Protein AF-A0A090QGC2-F1 (afdb_monomer)

Solvent-accessible surface area (backbone atoms only — not comparable to full-atom values): 5817 Å² total; per-residue (Å²): 111,67,64,46,74,76,42,51,59,59,57,72,68,72,56,55,75,66,55,51,60,69,72,49,84,84,74,51,74,66,53,49,53,59,64,43,51,80,49,77,68,53,52,51,52,60,52,47,55,54,52,51,52,51,57,74,76,48,62,92,88,61,84,82,48,72,68,54,48,68,72,42,49,66,55,52,52,50,50,54,53,47,50,53,46,36,50,52,45,52,50,45,72,76,75,103

Secondary structure (DSSP, 8-state):
-HHIIIIIHHHHT---HHHHHHTSPPPPHHHHHHHT-S-HHHHHHHHHHHHHHHHHS--TT----HHHHHHHHHHHHHHHHHHHHHHHHHHHHHH-

pLDDT: mean 92.1, std 4.63, range [78.75, 97.62]

Nearest PDB structures (foldseek):
  3e59-assembly2_B  TM=3.318E-01  e=9.102E+00  Pseudomonas aeruginosa

Mean predicted aligned error: 3.53 Å

Foldseek 3Di:
DVCCLVPVLVVVVVDDPVVLVVPADDDDPVRLCVLQDDDPVVVVVVVVVVVVVCVVPDDPPDDCDPVVSVVCVVVSSVNVVSVVSNVVSVCVVVPD

Structure (mmCIF, N/CA/C/O backbone):
data_AF-A0A090QGC2-F1
#
_entry.id   AF-A0A090QGC2-F1
#
loop_
_atom_site.group_PDB
_atom_site.id
_atom_site.type_symbol
_atom_site.label_atom_id
_atom_site.label_alt_id
_atom_site.label_comp_id
_atom_site.label_asym_id
_atom_site.label_entity_id
_atom_site.label_seq_id
_atom_site.pdbx_PDB_ins_code
_atom_site.Cartn_x
_atom_site.Cartn_y
_atom_site.Cartn_z
_atom_site.occupancy
_atom_site.B_iso_or_equiv
_atom_site.auth_seq_id
_atom_site.auth_comp_id
_atom_site.auth_asym_id
_atom_site.auth_atom_id
_atom_site.pdbx_PDB_model_num
ATOM 1 N N . MET A 1 1 ? -15.937 1.609 5.832 1.00 86.19 1 MET A N 1
ATOM 2 C CA . MET A 1 1 ? -14.686 0.870 5.585 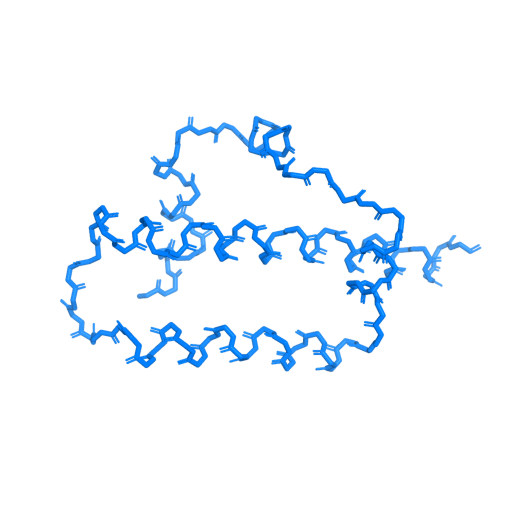1.00 86.19 1 MET A CA 1
ATOM 3 C C . MET A 1 1 ? -13.716 1.706 4.760 1.00 86.19 1 MET A C 1
ATOM 5 O O . MET A 1 1 ? -12.750 2.152 5.345 1.00 86.19 1 MET A O 1
ATOM 9 N N . HIS A 1 2 ? -14.002 2.028 3.493 1.00 89.31 2 HIS A N 1
ATOM 10 C CA . HIS A 1 2 ? -13.115 2.812 2.603 1.00 89.31 2 HIS A CA 1
ATOM 11 C C . HIS A 1 2 ? -12.330 3.954 3.274 1.00 89.31 2 HIS A C 1
ATOM 13 O O . HIS A 1 2 ? -11.115 3.862 3.367 1.00 89.31 2 HIS A O 1
ATOM 19 N N . ARG A 1 3 ? -13.018 4.921 3.901 1.00 90.94 3 ARG A N 1
ATOM 20 C CA . ARG A 1 3 ? -12.383 6.054 4.612 1.00 90.94 3 ARG A CA 1
ATOM 21 C C . ARG A 1 3 ? -11.280 5.660 5.608 1.00 90.94 3 ARG A C 1
ATOM 23 O O . ARG A 1 3 ? -10.325 6.403 5.791 1.00 90.94 3 ARG A O 1
ATOM 30 N N . VAL A 1 4 ? -11.418 4.513 6.271 1.00 91.56 4 VAL A N 1
ATOM 31 C CA . VAL A 1 4 ? -10.419 4.032 7.235 1.00 91.56 4 VAL A CA 1
ATOM 32 C C . VAL A 1 4 ? -9.109 3.705 6.522 1.00 91.56 4 VAL A C 1
ATOM 34 O O . VAL A 1 4 ? -8.058 4.121 6.988 1.00 91.56 4 VAL A O 1
ATOM 37 N N . TRP A 1 5 ? -9.177 3.025 5.374 1.00 93.50 5 TRP A N 1
ATOM 38 C CA . TRP A 1 5 ? -8.003 2.699 4.558 1.00 93.50 5 TRP A CA 1
ATOM 39 C C . TRP A 1 5 ? -7.471 3.901 3.788 1.00 93.50 5 TRP A C 1
ATOM 41 O O . TRP A 1 5 ? -6.258 4.055 3.693 1.00 93.50 5 TRP A O 1
ATOM 51 N N . ASP A 1 6 ? -8.365 4.748 3.279 1.00 91.19 6 ASP A N 1
ATOM 52 C CA . ASP A 1 6 ? -7.987 5.881 2.435 1.00 91.19 6 ASP A CA 1
ATOM 53 C C . ASP A 1 6 ? -7.259 6.979 3.223 1.00 91.19 6 ASP A C 1
ATOM 55 O O . ASP A 1 6 ? -6.361 7.618 2.679 1.00 91.19 6 ASP A O 1
ATOM 59 N N . SER A 1 7 ? -7.631 7.218 4.490 1.00 88.81 7 SER A N 1
ATOM 60 C CA . SER A 1 7 ? -7.042 8.316 5.269 1.00 88.81 7 SER A CA 1
ATOM 61 C C . SER A 1 7 ? -6.852 8.025 6.756 1.00 88.81 7 SER A C 1
ATOM 63 O O . SER A 1 7 ? -5.761 8.248 7.277 1.00 88.81 7 SER A O 1
ATOM 65 N N . GLN A 1 8 ? -7.855 7.482 7.458 1.00 91.12 8 GLN A N 1
ATOM 66 C CA . GLN A 1 8 ? -7.813 7.461 8.931 1.00 91.12 8 GLN A CA 1
ATOM 67 C C . GLN A 1 8 ? -6.678 6.594 9.481 1.00 91.12 8 GLN A C 1
ATOM 69 O O . GLN A 1 8 ? -6.111 6.926 10.518 1.00 91.12 8 GLN A O 1
ATOM 74 N N . MET A 1 9 ? -6.320 5.502 8.795 1.00 90.44 9 MET A N 1
ATOM 75 C CA . MET A 1 9 ? -5.183 4.685 9.209 1.00 90.44 9 MET A CA 1
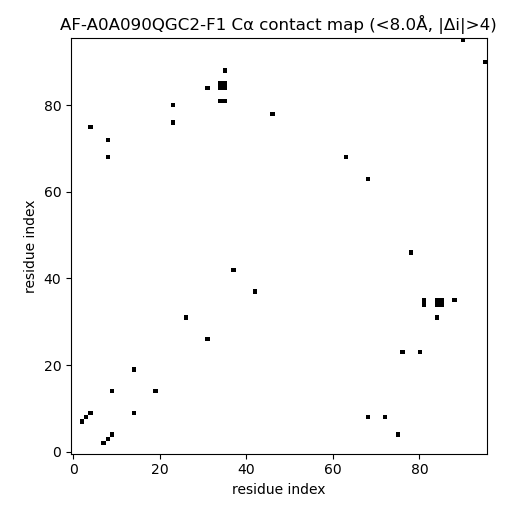ATOM 76 C C . MET A 1 9 ? -3.864 5.439 9.130 1.00 90.44 9 MET A C 1
ATOM 78 O O . MET A 1 9 ? -3.082 5.407 10.077 1.00 90.44 9 MET A O 1
ATOM 82 N N . ILE A 1 10 ? -3.652 6.157 8.032 1.00 89.31 10 ILE A N 1
A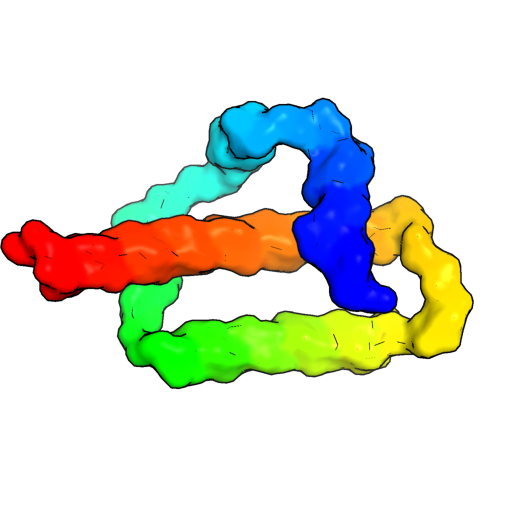TOM 83 C CA . ILE A 1 10 ? -2.441 6.940 7.793 1.00 89.31 10 ILE A CA 1
ATOM 84 C C . ILE A 1 10 ? -2.368 8.100 8.794 1.00 89.31 10 ILE A C 1
ATOM 86 O O . ILE A 1 10 ? -1.353 8.277 9.463 1.00 89.31 10 ILE A O 1
ATOM 90 N N . GLU A 1 11 ? -3.469 8.832 8.961 1.00 87.75 11 GLU A N 1
ATOM 91 C CA . GLU A 1 11 ? -3.567 9.987 9.861 1.00 87.75 11 GLU A CA 1
ATOM 92 C C . GLU A 1 11 ? -3.403 9.603 11.337 1.00 87.75 11 GLU A C 1
ATOM 94 O O . GLU A 1 11 ? -2.779 10.339 12.099 1.00 87.75 11 GLU A O 1
ATOM 99 N N . SER A 1 12 ? -3.909 8.436 11.752 1.00 84.06 12 SER A N 1
ATOM 100 C CA . SER A 1 12 ? -3.814 7.976 13.147 1.00 84.06 12 SER A CA 1
ATOM 101 C C . SER A 1 12 ? -2.380 7.783 13.639 1.00 84.06 12 SER A C 1
ATOM 103 O O . SER A 1 12 ? -2.134 7.817 14.844 1.00 84.06 12 SER A O 1
ATOM 105 N N . TYR A 1 13 ? -1.443 7.565 12.714 1.00 78.75 13 TYR A N 1
ATOM 106 C CA . TYR A 1 13 ? -0.039 7.362 13.037 1.00 78.75 13 TYR A CA 1
ATOM 107 C C . TYR A 1 13 ? 0.670 8.686 13.358 1.00 78.75 13 TYR A C 1
ATOM 109 O O . TYR A 1 13 ? 1.754 8.674 13.936 1.00 78.75 13 TYR A O 1
ATOM 117 N N . GLY A 1 14 ? 0.057 9.826 13.009 1.00 80.75 14 GLY A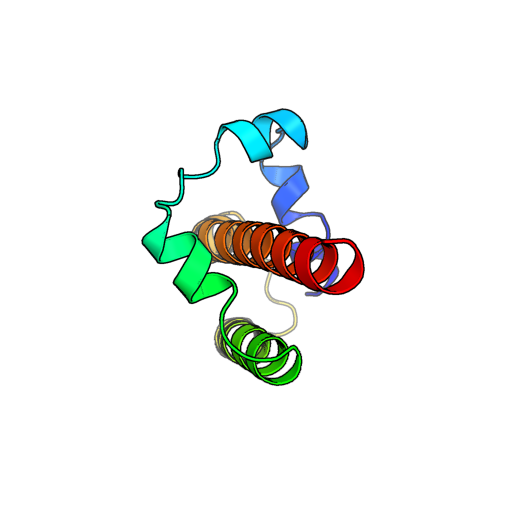 N 1
ATOM 118 C CA . GLY A 1 14 ? 0.540 11.164 13.357 1.00 80.75 14 GLY A CA 1
ATOM 119 C C . GLY A 1 14 ? 1.814 11.602 12.632 1.00 80.75 14 GLY A C 1
ATOM 120 O O . GLY A 1 14 ? 2.383 12.628 12.988 1.00 80.75 14 GLY A O 1
ATOM 121 N N . MET A 1 15 ? 2.265 10.843 11.631 1.00 83.69 15 MET A N 1
ATOM 122 C CA . MET A 1 15 ? 3.443 11.167 10.827 1.00 83.69 15 MET A CA 1
ATOM 123 C C . MET A 1 15 ? 3.067 11.965 9.582 1.00 83.69 15 MET A C 1
ATOM 125 O O . MET A 1 15 ? 2.058 11.690 8.929 1.00 83.69 15 MET A O 1
ATOM 129 N N . SER A 1 16 ? 3.930 12.899 9.192 1.00 85.81 16 SER A N 1
ATOM 130 C CA . SER A 1 16 ? 3.898 13.466 7.846 1.00 85.81 16 SER A CA 1
ATOM 131 C C . SER A 1 16 ? 4.198 12.392 6.791 1.00 85.81 16 SER A C 1
ATOM 133 O O . SER A 1 16 ? 4.827 11.368 7.071 1.00 85.81 16 SER A O 1
ATOM 135 N N . TYR A 1 17 ? 3.808 12.635 5.536 1.00 84.12 17 TYR A N 1
ATOM 136 C CA . TYR A 1 17 ? 4.101 11.709 4.435 1.00 84.12 17 TYR A CA 1
ATOM 137 C C . TYR A 1 17 ? 5.606 11.444 4.260 1.00 84.12 17 TYR A C 1
ATOM 139 O O . TYR A 1 17 ? 5.996 10.322 3.938 1.00 84.12 17 TYR A O 1
ATOM 147 N N . SER A 1 18 ? 6.452 12.448 4.511 1.00 87.12 18 SER A N 1
ATOM 148 C CA . SER A 1 18 ? 7.911 12.312 4.449 1.00 87.12 18 SER A CA 1
ATOM 149 C C . SER A 1 18 ? 8.445 11.396 5.547 1.00 87.12 18 SER A C 1
ATOM 151 O O . SER A 1 18 ? 9.255 10.517 5.267 1.00 87.12 18 SER A O 1
ATOM 153 N N . GLU A 1 19 ? 7.970 11.557 6.782 1.00 86.25 19 GLU A N 1
ATOM 154 C CA . GLU A 1 19 ? 8.359 10.689 7.901 1.00 86.25 19 GLU A CA 1
ATOM 155 C C . GLU A 1 19 ? 7.878 9.257 7.681 1.00 86.25 19 GLU A C 1
ATOM 157 O O . GLU A 1 19 ? 8.636 8.312 7.894 1.00 86.25 19 GLU A O 1
ATOM 162 N N . LEU A 1 20 ? 6.649 9.082 7.185 1.00 86.69 20 LEU A N 1
ATOM 163 C CA . LEU A 1 20 ? 6.134 7.765 6.831 1.00 86.69 20 LEU A CA 1
ATOM 164 C C . LEU A 1 20 ? 7.027 7.099 5.775 1.00 86.69 20 LEU A C 1
ATOM 166 O O . LEU A 1 20 ? 7.383 5.936 5.934 1.00 86.69 20 LEU A O 1
ATOM 170 N N . ALA A 1 21 ? 7.430 7.835 4.735 1.00 87.00 21 ALA A N 1
ATOM 171 C CA . ALA A 1 21 ? 8.313 7.328 3.687 1.00 87.00 21 ALA A CA 1
ATOM 172 C C . ALA A 1 21 ? 9.719 6.977 4.207 1.00 87.00 21 ALA A C 1
ATOM 174 O O . ALA A 1 21 ? 10.265 5.944 3.823 1.00 87.00 21 ALA A O 1
ATOM 175 N N . MET A 1 22 ? 10.293 7.795 5.096 1.00 87.44 22 MET A N 1
ATOM 176 C CA . MET A 1 22 ? 11.606 7.529 5.704 1.00 87.44 22 MET A CA 1
ATOM 177 C C . MET A 1 22 ? 11.592 6.302 6.623 1.00 87.44 22 MET A C 1
ATOM 179 O O . MET A 1 22 ? 12.592 5.593 6.704 1.00 87.44 22 MET A O 1
ATOM 183 N N . ASN A 1 23 ? 10.459 6.027 7.273 1.00 86.25 23 ASN A N 1
ATOM 184 C CA . ASN A 1 23 ? 10.283 4.892 8.180 1.00 86.25 23 ASN A CA 1
ATOM 185 C C . ASN A 1 23 ? 9.839 3.595 7.479 1.00 86.25 23 ASN A C 1
ATOM 187 O O . ASN A 1 23 ? 9.614 2.579 8.142 1.00 86.25 23 ASN A O 1
ATOM 191 N N . MET A 1 24 ? 9.704 3.593 6.149 1.00 86.62 24 MET A N 1
ATOM 192 C CA . MET A 1 24 ? 9.406 2.370 5.403 1.00 86.62 24 MET A CA 1
ATOM 193 C C . MET A 1 24 ? 10.623 1.434 5.359 1.00 86.62 24 MET A C 1
ATOM 195 O O . MET A 1 24 ? 11.759 1.891 5.201 1.00 86.62 24 MET A O 1
ATOM 199 N N . PRO A 1 25 ? 10.409 0.107 5.429 1.00 86.75 25 PRO A N 1
ATOM 200 C CA . PRO A 1 25 ? 11.491 -0.856 5.291 1.00 86.75 25 PRO A CA 1
ATOM 201 C C . PRO A 1 25 ? 12.157 -0.720 3.920 1.00 86.75 25 PRO A C 1
ATOM 203 O O . PRO A 1 25 ? 11.491 -0.592 2.890 1.00 86.75 25 PRO A O 1
ATOM 206 N N . GLN A 1 26 ? 13.487 -0.768 3.899 1.00 90.44 26 GLN A N 1
ATOM 207 C CA . GLN A 1 26 ? 14.246 -0.684 2.657 1.00 90.44 26 GLN A CA 1
ATOM 208 C C . GLN A 1 26 ? 14.102 -1.976 1.857 1.00 90.44 26 GLN A C 1
ATOM 210 O O . GLN A 1 26 ? 14.346 -3.065 2.367 1.00 90.44 26 GLN A O 1
ATOM 215 N N . LEU A 1 27 ? 13.758 -1.843 0.577 1.00 94.31 27 LEU A N 1
ATOM 216 C CA . LEU A 1 27 ? 13.710 -2.974 -0.341 1.00 94.31 27 LEU A CA 1
ATOM 217 C C . LEU A 1 27 ? 15.084 -3.227 -0.961 1.00 94.31 27 LEU A C 1
ATOM 219 O O . LEU A 1 27 ? 15.787 -2.306 -1.391 1.00 94.31 27 LEU A O 1
ATOM 223 N N . SER A 1 28 ? 15.444 -4.491 -1.112 1.00 96.62 28 SER A N 1
ATOM 224 C CA . SER A 1 28 ? 16.546 -4.912 -1.967 1.00 96.62 28 SER A CA 1
ATOM 225 C C . SER A 1 28 ? 16.209 -4.703 -3.449 1.00 96.62 28 SER A C 1
ATOM 227 O O . SER A 1 28 ? 15.051 -4.572 -3.862 1.00 96.62 28 SER A O 1
ATOM 229 N N . LYS A 1 29 ? 17.239 -4.722 -4.304 1.00 95.31 29 LYS A N 1
ATOM 230 C CA . LYS A 1 29 ? 17.047 -4.701 -5.765 1.00 95.31 29 LYS A CA 1
ATOM 231 C C . LYS A 1 29 ? 16.197 -5.886 -6.246 1.00 95.31 29 LYS A C 1
ATOM 233 O O . LYS A 1 29 ? 15.395 -5.720 -7.162 1.00 95.31 29 LYS A O 1
ATOM 238 N N . LYS A 1 30 ? 16.362 -7.061 -5.625 1.00 97.25 30 LYS A N 1
ATOM 239 C CA . LYS A 1 30 ? 15.608 -8.275 -5.963 1.00 97.25 30 LYS A CA 1
ATOM 240 C C . LYS A 1 30 ? 14.129 -8.112 -5.622 1.00 97.25 30 LYS A C 1
ATOM 242 O O . LYS A 1 30 ? 13.297 -8.368 -6.481 1.00 97.25 30 LYS A O 1
ATOM 247 N N . GLU A 1 31 ? 13.808 -7.628 -4.424 1.00 96.75 31 GLU A N 1
ATOM 248 C CA . GLU A 1 31 ? 12.417 -7.404 -4.009 1.00 96.75 31 GLU A CA 1
ATOM 249 C C . GLU A 1 31 ? 11.723 -6.364 -4.884 1.00 96.75 31 GLU A C 1
ATOM 251 O O . GLU A 1 31 ? 10.613 -6.616 -5.344 1.00 96.75 31 GLU A O 1
ATOM 256 N N . ARG A 1 32 ? 12.394 -5.246 -5.203 1.00 96.44 32 ARG A N 1
ATOM 257 C CA . ARG A 1 32 ? 11.852 -4.256 -6.148 1.00 96.44 32 ARG A CA 1
ATOM 258 C C . ARG A 1 32 ? 11.524 -4.881 -7.501 1.00 96.44 32 ARG A C 1
ATOM 260 O O . ARG A 1 32 ? 10.438 -4.651 -8.019 1.00 96.44 32 ARG A O 1
ATOM 267 N N . LYS A 1 33 ? 12.433 -5.696 -8.050 1.00 95.88 33 LYS A N 1
ATOM 268 C CA . LYS A 1 33 ? 12.208 -6.388 -9.327 1.00 95.88 33 LYS A CA 1
ATOM 269 C C . LYS A 1 33 ? 11.029 -7.360 -9.251 1.00 95.88 33 LYS A C 1
ATOM 271 O O . LYS A 1 33 ? 10.241 -7.415 -10.185 1.00 95.88 33 LYS A O 1
ATOM 276 N N . THR A 1 34 ? 10.889 -8.092 -8.149 1.00 97.00 34 THR A N 1
ATOM 277 C CA . THR A 1 34 ? 9.756 -9.001 -7.937 1.00 97.00 34 THR A CA 1
ATOM 278 C C . THR A 1 34 ? 8.435 -8.234 -7.843 1.00 97.00 34 THR A C 1
ATOM 280 O O . THR A 1 34 ? 7.481 -8.573 -8.534 1.00 97.00 34 THR A O 1
ATOM 283 N N . ILE A 1 35 ? 8.377 -7.169 -7.040 1.00 96.94 35 ILE A N 1
ATOM 284 C CA . ILE A 1 35 ? 7.167 -6.351 -6.849 1.00 96.94 35 ILE A CA 1
ATOM 285 C C . ILE A 1 35 ? 6.721 -5.671 -8.151 1.00 96.94 35 ILE A C 1
ATOM 287 O O . ILE A 1 35 ? 5.522 -5.584 -8.421 1.00 96.94 35 ILE A O 1
ATOM 291 N N . ALA A 1 36 ? 7.685 -5.190 -8.940 1.00 97.00 36 ALA A N 1
ATOM 292 C CA . ALA A 1 36 ? 7.452 -4.540 -10.226 1.00 97.00 36 ALA A CA 1
ATOM 293 C C . ALA A 1 36 ? 7.117 -5.517 -11.363 1.00 97.00 36 ALA A C 1
ATOM 295 O O . ALA A 1 36 ? 6.788 -5.074 -12.456 1.00 97.00 36 ALA A O 1
ATOM 296 N N . SER A 1 37 ? 7.243 -6.828 -11.148 1.00 95.81 37 SER A N 1
ATOM 297 C CA . SER A 1 37 ? 6.984 -7.812 -12.198 1.00 95.81 37 SER A CA 1
ATOM 298 C C . SER A 1 37 ? 5.485 -8.020 -12.435 1.00 95.81 37 SER A C 1
ATOM 300 O O . SER A 1 37 ? 4.648 -7.687 -11.590 1.00 95.81 37 SER A O 1
ATOM 302 N N . GLY A 1 38 ? 5.154 -8.593 -13.590 1.00 95.25 38 GLY A N 1
ATOM 303 C CA . GLY A 1 38 ? 3.776 -8.804 -14.020 1.00 95.25 38 GLY A CA 1
ATOM 304 C C . GLY A 1 38 ? 3.163 -7.576 -14.688 1.00 95.25 38 GLY A C 1
ATOM 305 O O . GLY A 1 38 ? 3.830 -6.590 -14.985 1.00 95.25 38 GLY A O 1
ATOM 306 N N . THR A 1 39 ? 1.873 -7.678 -14.963 1.00 95.50 39 THR A N 1
ATOM 307 C CA . THR A 1 39 ? 1.062 -6.671 -15.643 1.00 95.50 39 THR A CA 1
ATOM 308 C C . THR A 1 39 ? 0.218 -5.878 -14.647 1.00 95.50 39 THR A C 1
ATOM 310 O O . THR A 1 39 ? -0.009 -6.296 -13.511 1.00 95.50 39 THR A O 1
ATOM 313 N N . HIS A 1 40 ? -0.366 -4.767 -15.099 1.00 92.94 40 HIS A N 1
ATOM 314 C CA . HIS A 1 40 ? -1.363 -4.027 -14.318 1.00 92.94 40 HIS A CA 1
ATOM 315 C C . HIS A 1 40 ? -2.547 -4.906 -13.860 1.00 92.94 40 HIS A C 1
ATOM 317 O O . HIS A 1 40 ? -3.124 -4.650 -12.803 1.00 92.94 40 HIS A O 1
ATOM 323 N N . ARG A 1 41 ? -2.903 -5.958 -14.620 1.00 96.44 41 ARG A N 1
ATOM 324 C CA . ARG A 1 41 ? -3.940 -6.924 -14.220 1.00 96.44 41 ARG A CA 1
ATOM 325 C C . ARG A 1 41 ? -3.478 -7.802 -13.062 1.00 96.44 41 ARG A C 1
ATOM 327 O O . ARG A 1 41 ? -4.243 -7.997 -12.126 1.00 96.44 41 ARG A O 1
ATOM 334 N N . ASP A 1 42 ? -2.228 -8.256 -13.079 1.00 97.31 42 ASP A N 1
ATOM 335 C CA . ASP A 1 42 ? -1.656 -9.030 -11.969 1.00 97.31 42 ASP A CA 1
ATOM 336 C C . ASP A 1 42 ? -1.602 -8.192 -10.687 1.00 97.31 42 ASP A C 1
ATOM 338 O O . ASP A 1 42 ? -1.885 -8.676 -9.593 1.00 97.31 42 ASP A O 1
ATOM 342 N N . TRP A 1 43 ? -1.307 -6.897 -10.817 1.00 97.44 43 TRP A N 1
ATOM 343 C CA . TRP A 1 43 ? -1.291 -5.965 -9.690 1.00 97.44 43 TRP A CA 1
ATOM 344 C C . TRP A 1 43 ? -2.685 -5.708 -9.112 1.00 97.44 43 TRP A C 1
ATOM 346 O O . TRP A 1 43 ? -2.826 -5.584 -7.893 1.00 97.44 43 TRP A O 1
ATOM 356 N N . LEU A 1 44 ? -3.709 -5.652 -9.970 1.00 96.12 44 LEU A N 1
ATOM 357 C CA . LEU A 1 44 ? -5.106 -5.575 -9.548 1.00 96.12 44 LEU A CA 1
ATOM 358 C C . LEU A 1 44 ? -5.516 -6.833 -8.773 1.00 96.12 44 LEU A C 1
ATOM 360 O O . LEU A 1 44 ? -6.141 -6.722 -7.719 1.00 96.12 44 LEU A O 1
ATOM 364 N N . GLU A 1 45 ? -5.155 -8.018 -9.265 1.00 97.00 45 GLU A N 1
ATOM 365 C CA . GLU A 1 45 ? -5.474 -9.275 -8.582 1.00 97.00 45 GLU A CA 1
ATOM 366 C C . GLU A 1 45 ? -4.723 -9.420 -7.248 1.00 97.00 45 GLU A C 1
ATOM 368 O O . GLU A 1 45 ? -5.321 -9.820 -6.250 1.00 97.00 45 GLU A O 1
ATOM 373 N N . ASP A 1 46 ? -3.463 -8.986 -7.169 1.00 96.19 46 ASP A N 1
ATOM 374 C CA . ASP A 1 46 ? -2.713 -8.897 -5.907 1.00 96.19 46 ASP A CA 1
ATOM 375 C C . ASP A 1 46 ? -3.410 -7.980 -4.881 1.00 96.19 46 ASP A C 1
ATOM 377 O O . ASP A 1 46 ? -3.534 -8.331 -3.707 1.00 96.19 46 ASP A O 1
ATOM 381 N N . SER A 1 47 ? -3.949 -6.835 -5.316 1.00 95.25 47 SER A N 1
ATOM 382 C CA . SER A 1 47 ? -4.746 -5.959 -4.443 1.00 95.25 47 SER A CA 1
ATOM 383 C C . SER A 1 47 ? -6.054 -6.627 -3.995 1.00 95.25 47 SER A C 1
ATOM 385 O O . SER A 1 47 ? -6.442 -6.533 -2.828 1.00 95.25 47 SER A O 1
ATOM 387 N N . ARG A 1 48 ? -6.715 -7.379 -4.886 1.00 96.19 48 ARG A N 1
ATOM 388 C CA . ARG A 1 48 ? -7.954 -8.109 -4.569 1.00 96.19 48 ARG A CA 1
ATOM 389 C C . ARG A 1 48 ? -7.771 -9.170 -3.492 1.00 96.19 48 ARG A C 1
ATOM 391 O O . ARG A 1 48 ? -8.716 -9.401 -2.740 1.00 96.19 48 ARG A O 1
ATOM 398 N N . ILE A 1 49 ? -6.599 -9.799 -3.391 1.00 96.94 49 ILE A N 1
ATOM 399 C CA . ILE A 1 49 ? -6.296 -10.744 -2.303 1.00 96.94 49 ILE A CA 1
ATOM 400 C C . ILE A 1 49 ? -6.432 -10.041 -0.948 1.00 96.94 49 ILE A C 1
ATOM 402 O O . ILE A 1 49 ? -7.128 -10.536 -0.065 1.00 96.94 49 ILE A O 1
ATOM 406 N N . VAL A 1 50 ? -5.845 -8.849 -0.818 1.00 96.06 50 VAL A N 1
ATOM 407 C CA . VAL A 1 50 ? -5.914 -8.048 0.412 1.00 96.06 50 VAL A CA 1
ATOM 408 C C . VAL A 1 50 ? -7.339 -7.578 0.688 1.00 96.06 50 VAL A C 1
ATOM 410 O O . VAL A 1 50 ? -7.822 -7.704 1.807 1.00 96.06 50 VAL A O 1
ATOM 413 N N . VAL A 1 51 ? -8.058 -7.107 -0.335 1.00 95.12 51 VAL A N 1
ATOM 414 C CA . VAL A 1 51 ? -9.464 -6.695 -0.188 1.00 95.12 51 VAL A CA 1
ATOM 415 C C . VAL A 1 51 ? -10.337 -7.842 0.332 1.00 95.12 51 VAL A C 1
ATOM 417 O O . VAL A 1 51 ? -11.161 -7.624 1.219 1.00 95.12 51 VAL A O 1
ATOM 420 N N . LYS A 1 52 ? -10.153 -9.065 -0.182 1.00 96.06 52 LYS A N 1
ATOM 421 C CA . LYS A 1 52 ? -10.896 -10.246 0.284 1.00 96.06 52 LYS A CA 1
ATOM 422 C C . LYS A 1 52 ? -10.631 -10.543 1.757 1.00 96.06 52 LYS A C 1
ATOM 424 O O . LYS A 1 52 ? -11.589 -10.782 2.484 1.00 96.06 52 LYS A O 1
ATOM 429 N N . ASP A 1 53 ? -9.372 -10.490 2.191 1.00 95.69 53 ASP A N 1
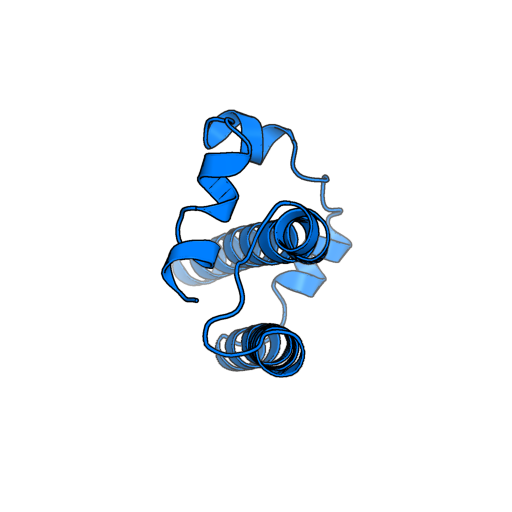ATOM 430 C CA . ASP A 1 53 ? -9.014 -10.682 3.601 1.00 95.69 53 ASP A CA 1
ATOM 431 C C . ASP A 1 53 ? -9.683 -9.635 4.504 1.00 95.69 53 ASP A C 1
ATOM 433 O O . ASP A 1 53 ? -10.342 -9.984 5.483 1.00 95.69 53 ASP A O 1
ATOM 437 N N . ILE A 1 54 ? -9.602 -8.357 4.123 1.00 93.94 54 ILE A N 1
ATOM 438 C CA . ILE A 1 54 ? -10.184 -7.250 4.890 1.00 93.94 54 ILE A CA 1
ATOM 439 C C . ILE A 1 54 ? -11.681 -7.466 5.106 1.00 93.94 54 ILE A C 1
ATOM 441 O O . ILE A 1 54 ? -12.169 -7.352 6.229 1.00 93.94 54 ILE A O 1
ATOM 445 N N . TYR A 1 55 ? -12.425 -7.773 4.041 1.00 92.44 55 TYR A N 1
ATOM 446 C CA . TYR A 1 55 ? -13.871 -7.972 4.141 1.00 92.44 55 TYR A CA 1
ATOM 447 C C . TYR A 1 55 ? -14.249 -9.275 4.850 1.00 92.44 55 TYR A C 1
ATOM 449 O O . TYR A 1 55 ? -15.282 -9.308 5.512 1.00 92.44 55 TYR A O 1
ATOM 457 N N . ALA A 1 56 ? -13.431 -10.326 4.756 1.00 94.06 56 ALA A N 1
ATOM 458 C CA . ALA A 1 56 ? -13.663 -11.571 5.486 1.00 94.06 56 ALA A CA 1
ATOM 459 C C . ALA A 1 56 ? -13.493 -11.394 7.005 1.00 94.06 56 ALA A C 1
ATOM 461 O O . ALA A 1 56 ? -14.219 -12.009 7.781 1.00 94.06 56 ALA A O 1
ATOM 462 N N . ASN A 1 57 ? -12.571 -10.524 7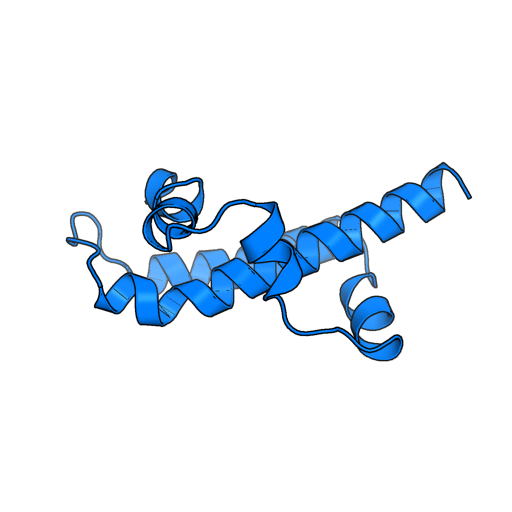.423 1.00 92.06 57 ASN A N 1
ATOM 463 C CA . ASN A 1 57 ? -12.232 -10.301 8.829 1.00 92.06 57 ASN A CA 1
ATOM 464 C C . ASN A 1 57 ? -12.864 -9.033 9.433 1.00 92.06 57 ASN A C 1
ATOM 466 O O . ASN A 1 57 ? -12.589 -8.697 10.586 1.00 92.06 57 ASN A O 1
ATOM 470 N N . THR A 1 58 ? -13.719 -8.321 8.688 1.00 92.00 58 THR A N 1
ATOM 471 C CA . THR A 1 58 ? -14.382 -7.100 9.172 1.00 92.00 58 THR A CA 1
ATOM 472 C C . THR A 1 58 ? -15.893 -7.202 9.041 1.00 92.00 58 THR A C 1
ATOM 474 O O . THR A 1 58 ? -16.427 -7.379 7.949 1.00 92.00 58 THR A O 1
ATOM 477 N N . THR A 1 59 ? -16.611 -7.007 10.147 1.00 89.00 59 THR A N 1
ATOM 478 C CA . THR A 1 59 ? -18.082 -7.019 10.142 1.00 89.00 59 THR A CA 1
ATOM 479 C C . THR A 1 59 ? -18.649 -5.622 9.881 1.00 89.00 59 THR A C 1
ATOM 481 O O . THR A 1 59 ? -18.129 -4.610 10.359 1.00 89.00 59 THR A O 1
ATOM 484 N N . VAL A 1 60 ? -19.762 -5.541 9.147 1.00 83.88 60 VAL A N 1
ATOM 485 C CA . VAL A 1 60 ? -20.480 -4.276 8.931 1.00 83.88 60 VAL A CA 1
ATOM 486 C C . VAL A 1 60 ? -20.939 -3.698 10.275 1.00 83.88 60 VAL A C 1
ATOM 488 O O . VAL A 1 60 ? -21.556 -4.387 11.080 1.00 83.88 60 VAL A O 1
ATOM 491 N N . GLY A 1 61 ? -20.630 -2.423 10.527 1.00 80.94 61 GLY A N 1
ATOM 492 C CA . GLY A 1 61 ? -20.969 -1.740 11.783 1.00 80.94 61 GLY A CA 1
ATOM 493 C C . GLY A 1 61 ? -19.991 -1.987 12.939 1.00 80.94 61 GLY A C 1
ATOM 494 O O . GLY A 1 61 ? -20.156 -1.393 14.005 1.00 80.94 61 GLY A O 1
ATOM 495 N N . GLN A 1 62 ? -18.949 -2.802 12.740 1.00 85.75 62 GLN A N 1
ATOM 496 C CA . GLN A 1 62 ? -17.889 -2.994 13.727 1.00 85.75 62 GLN A CA 1
ATOM 497 C C . GLN A 1 62 ? -17.171 -1.670 14.017 1.00 85.75 62 GLN A C 1
ATOM 499 O O . GLN A 1 62 ? -16.783 -0.932 13.108 1.00 85.75 62 GLN A O 1
ATOM 504 N N . LYS A 1 63 ? -16.956 -1.375 15.304 1.00 86.00 63 LYS A N 1
ATOM 505 C CA . LYS A 1 63 ? -16.109 -0.255 15.723 1.00 86.00 63 LYS A CA 1
ATOM 506 C C . LYS A 1 63 ? -14.646 -0.634 15.503 1.00 86.00 63 LYS A C 1
ATOM 508 O O . LYS A 1 63 ? -14.098 -1.453 16.236 1.00 86.00 63 LYS A O 1
ATOM 513 N N . LEU A 1 64 ? -14.030 -0.042 14.485 1.00 88.31 64 LEU A N 1
ATOM 514 C CA . LEU A 1 64 ? -12.625 -0.265 14.154 1.00 88.3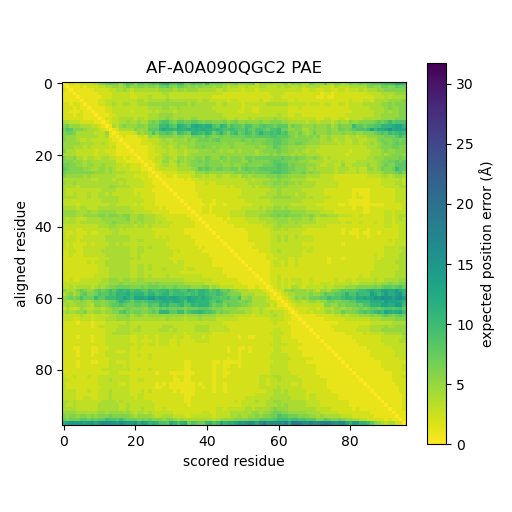1 64 LEU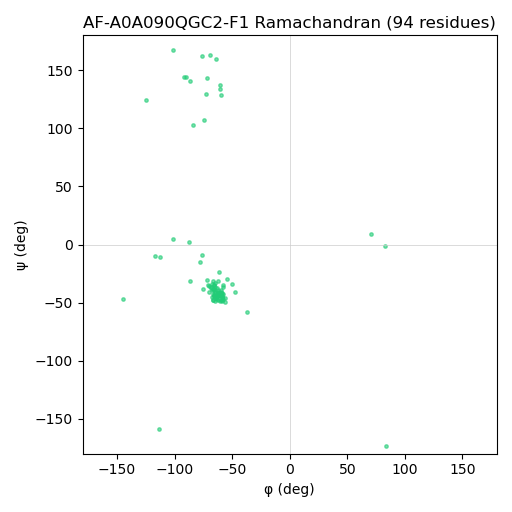 A CA 1
ATOM 515 C C . LEU A 1 64 ? -11.769 0.652 15.026 1.00 88.31 64 LEU A C 1
ATOM 517 O O . LEU A 1 64 ? -11.738 1.863 14.828 1.00 88.31 64 LEU A O 1
ATOM 521 N N . GLY A 1 65 ? -11.159 0.066 16.053 1.00 87.69 65 GLY A N 1
ATOM 522 C CA . GLY A 1 65 ? -10.282 0.759 16.996 1.00 87.69 65 GLY A CA 1
ATOM 523 C C . GLY A 1 65 ? -8.838 0.281 16.890 1.00 87.69 65 GLY A C 1
ATOM 524 O O . GLY A 1 65 ? -8.449 -0.337 15.903 1.00 87.69 65 GLY A O 1
ATOM 525 N N . TYR A 1 66 ? -8.058 0.503 17.950 1.00 88.50 66 TYR A N 1
ATOM 526 C CA . TYR A 1 66 ? -6.621 0.205 18.008 1.00 88.50 66 TYR A CA 1
ATOM 527 C C . TYR A 1 66 ? -6.234 -1.192 17.497 1.00 88.50 66 TYR A C 1
ATOM 529 O O . TYR A 1 66 ? -5.255 -1.328 16.772 1.00 88.50 66 TYR A O 1
ATOM 537 N N . ARG A 1 67 ? -7.019 -2.230 17.818 1.00 91.12 67 ARG A N 1
ATOM 538 C CA . ARG A 1 67 ? -6.722 -3.596 17.368 1.00 91.12 67 ARG A CA 1
ATOM 539 C C . ARG A 1 67 ? -6.723 -3.728 15.844 1.00 91.12 67 ARG A C 1
ATOM 541 O O . ARG A 1 67 ? -5.806 -4.317 15.292 1.00 91.12 67 ARG A O 1
ATOM 548 N N . TYR A 1 68 ? -7.711 -3.130 15.181 1.00 93.06 68 TYR A N 1
ATOM 549 C CA . TYR A 1 68 ? -7.801 -3.138 13.723 1.00 93.06 68 TYR A CA 1
ATOM 550 C C . TYR A 1 68 ? -6.588 -2.457 13.086 1.00 93.06 68 TYR A C 1
ATOM 552 O O . TYR A 1 68 ? -6.018 -2.956 12.122 1.00 93.06 68 TYR A O 1
ATOM 560 N N . MET A 1 69 ? -6.168 -1.337 13.676 1.00 91.44 69 MET A N 1
ATOM 561 C CA . MET A 1 69 ? -4.973 -0.608 13.259 1.00 91.44 69 MET A CA 1
ATOM 562 C C . MET A 1 69 ? -3.735 -1.489 13.382 1.00 91.44 69 MET A C 1
ATOM 564 O O . MET A 1 69 ? -2.972 -1.608 12.435 1.00 91.44 69 MET A O 1
ATOM 568 N N . TYR A 1 70 ? -3.563 -2.146 14.528 1.00 90.38 70 TYR A N 1
ATOM 569 C CA . TYR A 1 70 ? -2.441 -3.048 14.765 1.00 90.38 70 TYR A CA 1
ATOM 570 C C . TYR A 1 70 ? -2.393 -4.198 13.748 1.00 90.38 70 TYR A C 1
ATOM 572 O O . TYR A 1 70 ? -1.328 -4.491 13.217 1.00 90.38 70 TYR A O 1
ATOM 580 N N . ASP A 1 71 ? -3.542 -4.803 13.437 1.00 93.00 71 ASP A N 1
ATOM 581 C CA . ASP A 1 71 ? -3.620 -5.943 12.518 1.00 93.00 71 ASP A CA 1
ATOM 582 C C . ASP A 1 71 ? -3.351 -5.547 11.051 1.00 93.00 71 ASP A C 1
ATOM 584 O O . ASP A 1 71 ? -2.746 -6.315 10.303 1.00 93.00 71 ASP A O 1
ATOM 588 N N . TYR A 1 72 ? -3.765 -4.345 10.630 1.00 94.69 72 TYR A N 1
ATOM 589 C CA . TYR A 1 72 ? -3.776 -3.960 9.213 1.00 94.69 72 TYR A CA 1
ATOM 590 C C . TYR A 1 72 ? -2.800 -2.854 8.807 1.00 94.69 72 TYR A C 1
ATOM 592 O O . TYR A 1 72 ? -2.595 -2.642 7.610 1.00 94.69 72 TYR A O 1
ATOM 600 N N . PHE A 1 73 ? -2.155 -2.159 9.743 1.00 92.12 73 PHE A N 1
ATOM 601 C CA . PHE A 1 73 ? -1.271 -1.048 9.383 1.00 92.12 73 PHE A CA 1
ATOM 602 C C . PHE A 1 73 ? -0.037 -1.506 8.594 1.00 92.12 73 PHE A C 1
ATOM 604 O O . PHE A 1 73 ? 0.359 -0.855 7.626 1.00 92.12 73 PHE A O 1
ATOM 611 N N . ASP A 1 74 ? 0.543 -2.659 8.934 1.00 92.19 74 ASP A N 1
ATOM 612 C CA . ASP A 1 74 ? 1.649 -3.233 8.158 1.00 92.19 74 ASP A CA 1
ATOM 613 C C . ASP A 1 74 ? 1.207 -3.658 6.750 1.00 92.19 74 ASP A C 1
ATOM 615 O O . ASP A 1 74 ? 1.945 -3.463 5.780 1.00 92.19 74 ASP A O 1
ATOM 619 N N . VAL A 1 75 ? -0.030 -4.143 6.610 1.00 95.31 75 VAL A N 1
ATOM 620 C CA . VAL A 1 75 ? -0.630 -4.451 5.305 1.00 95.31 75 VAL A CA 1
ATOM 621 C C . VAL A 1 75 ? -0.777 -3.177 4.473 1.00 95.31 75 VAL A C 1
ATOM 623 O O . VAL A 1 75 ? -0.370 -3.159 3.309 1.00 95.31 75 VAL A O 1
ATOM 626 N N . LEU A 1 76 ? -1.290 -2.096 5.069 1.00 94.19 76 LEU A N 1
ATOM 627 C CA . LEU A 1 76 ? -1.395 -0.787 4.422 1.00 94.19 76 LEU A CA 1
ATOM 628 C C . LEU A 1 76 ? -0.026 -0.278 3.958 1.00 94.19 76 LEU A C 1
ATOM 630 O O . LEU A 1 76 ? 0.118 0.116 2.798 1.00 94.19 76 LEU A O 1
ATOM 634 N N . LYS A 1 77 ? 1.000 -0.343 4.815 1.00 92.31 77 LYS A N 1
ATOM 635 C CA . LYS A 1 77 ? 2.365 0.059 4.441 1.00 92.31 77 LYS A CA 1
ATOM 636 C C . LYS A 1 77 ? 2.894 -0.761 3.265 1.00 92.31 77 LYS A C 1
ATOM 638 O O . LYS A 1 77 ? 3.463 -0.197 2.330 1.00 92.31 77 LYS A O 1
ATOM 643 N N . GLY A 1 78 ? 2.641 -2.070 3.265 1.00 94.31 78 GLY A N 1
ATOM 644 C CA . GLY A 1 78 ? 2.980 -2.950 2.149 1.00 94.31 78 GLY A CA 1
ATOM 645 C C . GLY A 1 78 ? 2.299 -2.542 0.838 1.00 94.31 78 GLY A C 1
ATOM 646 O O . GLY A 1 78 ? 2.944 -2.544 -0.211 1.00 94.31 78 GLY A O 1
ATOM 647 N N . GLN A 1 79 ? 1.024 -2.138 0.875 1.00 95.81 79 GLN A N 1
ATOM 648 C CA . GLN A 1 79 ? 0.313 -1.651 -0.315 1.00 95.81 79 GLN A CA 1
ATOM 649 C C . GLN A 1 79 ? 0.886 -0.325 -0.834 1.00 95.81 79 GLN A C 1
ATOM 651 O O . GLN A 1 79 ? 1.112 -0.200 -2.039 1.00 95.81 79 GLN A O 1
ATOM 656 N N . LEU A 1 80 ? 1.198 0.629 0.053 1.00 94.56 80 LEU A N 1
ATOM 657 C CA . LEU A 1 80 ? 1.853 1.891 -0.321 1.00 94.56 80 LEU A CA 1
ATOM 658 C C . LEU A 1 80 ? 3.210 1.640 -0.990 1.00 94.56 80 LEU A C 1
ATOM 660 O O . LEU A 1 80 ? 3.513 2.203 -2.043 1.00 94.56 80 LEU A O 1
ATOM 664 N N . GLN A 1 81 ? 4.006 0.738 -0.417 1.00 94.50 81 GLN A N 1
ATOM 665 C CA . GLN A 1 81 ? 5.312 0.376 -0.951 1.00 94.50 81 GLN A CA 1
ATOM 666 C C . GLN A 1 81 ? 5.209 -0.309 -2.324 1.00 94.50 81 GLN A C 1
ATOM 668 O O . GLN A 1 81 ? 5.940 0.057 -3.249 1.00 94.50 81 GLN A O 1
ATOM 673 N N . LYS A 1 82 ? 4.274 -1.255 -2.494 1.00 96.38 82 LYS A N 1
ATOM 674 C CA . LYS A 1 82 ? 3.988 -1.877 -3.797 1.00 96.38 82 LYS A CA 1
ATOM 675 C C . LYS A 1 82 ? 3.575 -0.835 -4.836 1.00 96.38 82 LYS A C 1
ATOM 677 O O . LYS A 1 82 ? 4.090 -0.863 -5.952 1.00 96.38 82 LYS A O 1
ATOM 682 N N . GLY A 1 83 ? 2.686 0.089 -4.467 1.00 95.94 83 GLY A N 1
ATOM 683 C CA . GLY A 1 83 ? 2.220 1.171 -5.335 1.00 95.94 83 GLY A CA 1
ATOM 684 C C . GLY A 1 83 ? 3.363 2.057 -5.829 1.00 95.94 83 GLY A C 1
ATOM 685 O O . GLY A 1 83 ? 3.495 2.262 -7.033 1.00 95.94 83 GLY A O 1
ATOM 686 N N . GLY A 1 84 ? 4.242 2.501 -4.925 1.00 95.12 84 GLY A N 1
ATOM 687 C CA . GLY A 1 84 ? 5.407 3.316 -5.286 1.00 95.12 84 GLY A CA 1
ATOM 688 C C . GLY A 1 84 ? 6.373 2.606 -6.241 1.00 95.12 84 GLY A C 1
ATOM 689 O O . GLY A 1 84 ? 6.805 3.191 -7.233 1.00 95.12 84 GLY A O 1
ATOM 690 N N . VAL A 1 85 ? 6.672 1.324 -5.993 1.00 96.75 85 VAL A N 1
ATOM 691 C CA . VAL A 1 85 ? 7.558 0.527 -6.863 1.00 96.75 85 VAL A CA 1
ATOM 692 C C . VAL A 1 85 ? 6.947 0.308 -8.250 1.00 96.75 85 VAL A C 1
ATOM 694 O O . VAL A 1 85 ? 7.641 0.458 -9.253 1.00 96.75 85 VAL A O 1
ATOM 697 N N . ARG A 1 86 ? 5.654 -0.026 -8.317 1.00 97.62 86 ARG A N 1
ATOM 698 C CA . ARG A 1 86 ? 4.932 -0.257 -9.578 1.00 97.62 86 ARG A CA 1
ATOM 699 C C . ARG A 1 86 ? 4.782 1.021 -10.398 1.00 97.62 86 ARG A C 1
ATOM 701 O O . ARG A 1 86 ? 4.965 0.984 -11.609 1.00 97.62 86 ARG A O 1
ATOM 708 N N . LEU A 1 87 ? 4.526 2.154 -9.743 1.00 96.56 87 LEU A N 1
ATOM 709 C CA . LEU A 1 87 ? 4.504 3.460 -10.402 1.00 96.56 87 LEU A CA 1
ATOM 710 C C . LEU A 1 87 ? 5.872 3.801 -11.001 1.00 96.56 87 LEU A C 1
ATOM 712 O O . LEU A 1 87 ? 5.946 4.176 -12.165 1.00 96.56 87 LEU A O 1
ATOM 716 N N . ALA A 1 88 ? 6.955 3.626 -10.239 1.00 95.56 88 ALA A N 1
ATOM 717 C CA . ALA A 1 88 ? 8.304 3.855 -10.750 1.00 95.56 88 ALA A CA 1
ATOM 718 C C . ALA A 1 88 ? 8.630 2.942 -11.946 1.00 95.56 88 ALA A C 1
ATOM 720 O O . ALA A 1 88 ? 9.250 3.388 -12.907 1.00 95.56 88 ALA A O 1
ATOM 721 N N . ALA A 1 89 ? 8.188 1.681 -11.914 1.00 95.56 89 ALA A N 1
ATOM 722 C CA . ALA A 1 89 ? 8.350 0.753 -13.030 1.00 95.56 89 ALA A CA 1
ATOM 723 C C . ALA A 1 89 ? 7.598 1.219 -14.288 1.00 95.56 89 ALA A C 1
ATOM 725 O O . ALA A 1 89 ? 8.203 1.271 -15.353 1.00 95.56 89 ALA A O 1
ATOM 726 N N . LEU A 1 90 ? 6.3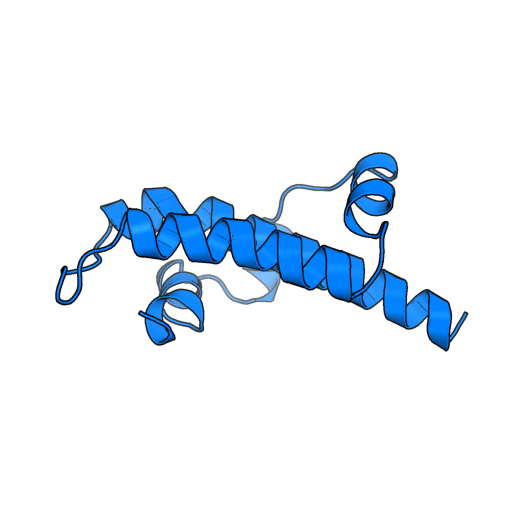30 1.629 -14.151 1.00 95.75 90 LEU A N 1
ATOM 727 C CA . LEU A 1 90 ? 5.541 2.176 -15.261 1.00 95.75 90 LEU A CA 1
ATOM 728 C C . LEU A 1 90 ? 6.167 3.443 -15.849 1.00 95.75 90 LEU A C 1
ATOM 730 O O . LEU A 1 90 ? 6.229 3.593 -17.063 1.00 95.75 90 LEU A O 1
ATOM 734 N N . LEU A 1 91 ? 6.642 4.356 -14.999 1.00 96.62 91 LEU A N 1
ATOM 735 C CA . LEU A 1 91 ? 7.299 5.578 -15.463 1.00 96.62 91 LEU A CA 1
ATOM 736 C C . LEU A 1 91 ? 8.569 5.259 -16.257 1.00 96.62 91 LEU A C 1
ATOM 738 O O . LEU A 1 91 ? 8.783 5.858 -17.304 1.00 96.62 91 LEU A O 1
ATOM 742 N N . ASN A 1 92 ? 9.371 4.294 -15.803 1.00 95.00 92 ASN A N 1
ATOM 743 C CA . ASN A 1 92 ? 10.557 3.852 -16.537 1.00 95.00 92 ASN A CA 1
ATOM 744 C C . ASN A 1 92 ? 10.209 3.168 -17.865 1.00 95.00 92 ASN A C 1
ATOM 746 O O . ASN A 1 92 ? 10.959 3.311 -18.816 1.00 95.00 92 ASN A O 1
ATOM 750 N N . GLU A 1 93 ? 9.104 2.425 -17.939 1.00 93.31 93 GLU A N 1
ATOM 751 C CA . GLU A 1 93 ? 8.654 1.791 -19.185 1.00 93.31 93 GLU A CA 1
ATOM 752 C C . GLU A 1 93 ? 8.179 2.822 -20.219 1.00 93.31 93 GLU A C 1
ATOM 754 O O . GLU A 1 93 ? 8.401 2.650 -21.413 1.00 93.31 93 GLU A O 1
ATOM 759 N N . VAL A 1 94 ? 7.519 3.891 -19.764 1.00 95.44 94 VAL A N 1
ATOM 760 C CA . VAL A 1 94 ? 6.934 4.913 -20.646 1.00 95.44 94 VAL A CA 1
ATOM 761 C C . VAL A 1 94 ? 7.939 6.005 -21.032 1.00 95.44 94 VAL A C 1
ATOM 763 O O . VAL A 1 94 ? 7.816 6.584 -22.110 1.00 95.44 94 VAL A O 1
ATOM 766 N N . LEU A 1 95 ? 8.892 6.330 -20.152 1.00 95.19 95 LEU A N 1
ATOM 767 C CA . LEU A 1 95 ? 9.797 7.479 -20.303 1.00 95.19 95 LEU A CA 1
ATOM 768 C C . LEU A 1 95 ? 11.282 7.107 -20.437 1.00 95.19 95 LEU A C 1
ATOM 770 O O . LEU A 1 95 ? 12.089 8.007 -20.676 1.00 95.19 95 LEU A O 1
ATOM 774 N N . GLY A 1 96 ? 11.651 5.843 -20.212 1.00 80.38 96 GLY A N 1
ATOM 775 C CA . GLY A 1 96 ? 13.028 5.342 -20.308 1.00 80.38 96 GLY A CA 1
ATOM 776 C C . GLY A 1 96 ? 13.347 4.773 -21.679 1.00 80.38 96 GLY A C 1
ATOM 777 O O . GLY A 1 96 ? 14.489 5.008 -22.132 1.00 80.38 96 GLY A O 1
#

InterPro domains:
  IPR003154 S1/P1 nuclease [PF02265] (1-95)
  IPR008947 Phospholipase C/P1 nuclease domain superfamily [G3DSA:1.10.575.10] (1-96)
  IPR008947 Phospholipase C/P1 nuclease domain superfamily [SSF48537] (1-93)

Organism: Nonlabens ulvanivorans (NCBI:txid906888)

Radius of gyration: 14.95 Å; Cα contacts (8 Å, |Δi|>4): 23; chains: 1; bounding box: 38×25×39 Å

Sequence (96 aa):
MHRVWDSQMIESYGMSYSELAMNMPQLSKKERKTIASGTHRDWLEDSRIVVKDIYANTTVGQKLGYRYMYDYFDVLKGQLQKGGVRLAALLNEVLG